Protein 4WHI (pdb70)

Solvent-accessible surface area: 6815 Å² total; per-residue (Å²): 171,144,104,146,53,193,144,77,42,104,142,53,54,117,38,143,93,52,106,40,6,55,19,86,0,59,23,162,143,98,22,70,0,38,1,46,115,102,125,47,60,3,72,0,17,12,35,146,194,103,72,68,22,86,6,86,64,57,51,17,55,20,5,10,5,77,21,32,128,160,35,102,120,69,46,40,97,5,71,0,52,8,62,63,81,47,0,44,0,89,106,40,18,100,117,167,78,0,62,0,68,110

Secondary structure (DSSP, 8-state):
-------S-SSPPPPPPGGGG-EEEB-TTT--EEEEEETTEEEEEETTTTEEEEEEEEETTEEEEE--TTSSSTT-EEEEEEETTEEEEGGG-TTS--EEE-

Radius of gyration: 13.76 Å; Cα contacts (8 Å, |Δi|>4): 190; chains: 1; bounding box: 36×26×30 Å

Sequence (102 aa):
SNAVGKQSPANPAPSRPLNDYVGVYANDYWGPATVTYHDGQLRLSLGPKNQTF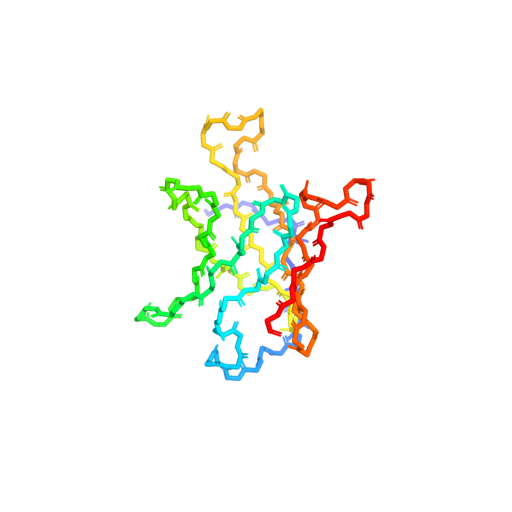DLTHWDGDTFTFTLSTENALPGSISKATFAGDTLNLEYYDADKLGTFTR

B-factor: mean 20.29, std 8.98, range [9.78, 65.29]

Structure (mmCIF, N/CA/C/O backbone):
data_4WHI
#
_entry.id   4WHI
#
_cell.length_a   35.305
_cell.length_b   49.839
_cell.length_c   59.345
_cell.angle_alpha   90.000
_cell.angle_beta   90.000
_cell.angle_gamma   90.000
#
_symmetry.space_group_name_H-M   'P 21 21 21'
#
loop_
_entity.id
_entity.type
_entity.pdbx_description
1 polymer Beta-lactamase
2 non-polymer 'BROMIDE ION'
3 non-polymer 'NICKEL (II) ION'
4 water water
#
loop_
_atom_site.group_PDB
_atom_site.id
_atom_site.type_symbol
_atom_site.label_atom_id
_atom_site.label_alt_id
_atom_site.label_comp_id
_atom_site.label_asym_id
_atom_site.label_entity_id
_atom_site.label_seq_id
_atom_site.pdbx_PDB_ins_code
_atom_site.Cartn_x
_atom_site.Cartn_y
_atom_site.Cartn_z
_atom_site.occupancy
_atom_site.B_iso_or_equiv
_atom_site.auth_seq_id
_atom_site.auth_comp_id
_atom_site.auth_asym_id
_atom_site.auth_atom_id
_atom_site.pdbx_PDB_model_num
ATOM 1 N N . SER A 1 1 ? -22.013 41.535 15.708 1.00 25.32 431 SER A N 1
ATOM 2 C CA . SER A 1 1 ? -20.886 40.602 15.375 1.00 19.97 431 SER A CA 1
ATOM 3 C C . SER A 1 1 ? -21.171 39.766 14.125 1.00 23.36 431 SER A C 1
ATOM 4 O O . SER A 1 1 ? -22.329 39.542 13.767 1.00 29.65 431 SER A O 1
ATOM 7 N N . ASN A 1 2 ? -20.114 39.293 13.470 1.00 25.46 432 ASN A N 1
ATOM 8 C CA . ASN A 1 2 ? -20.276 38.413 12.308 1.00 23.79 432 ASN A CA 1
ATOM 9 C C . ASN A 1 2 ? -21.127 37.189 12.627 1.00 21.78 432 ASN A C 1
ATOM 10 O O . ASN A 1 2 ? -21.055 36.636 13.724 1.00 24.77 432 ASN A O 1
ATOM 15 N N . ALA A 1 3 ? -21.928 36.768 11.656 1.00 18.30 433 ALA A N 1
ATOM 16 C CA . ALA A 1 3 ? -22.630 35.493 11.735 1.00 16.58 433 ALA A CA 1
ATOM 17 C C . ALA A 1 3 ? -21.613 34.348 11.744 1.00 17.41 433 ALA A C 1
ATOM 18 O O . ALA A 1 3 ? -20.476 34.512 11.278 1.00 20.30 433 ALA A O 1
ATOM 20 N N . VAL A 1 4 ? -22.012 33.196 12.280 1.00 15.26 434 VAL A N 1
ATOM 21 C CA . VAL A 1 4 ? -21.115 32.037 12.351 1.00 16.82 434 VAL A CA 1
ATOM 22 C C . VAL A 1 4 ? -21.522 30.944 11.358 1.00 17.03 434 VAL A C 1
ATOM 23 O O . VAL A 1 4 ? -22.706 30.737 11.089 1.00 16.66 434 VAL A O 1
ATOM 27 N N . GLY A 1 5 ? -20.522 30.259 10.810 1.00 20.58 435 GLY A N 1
ATOM 28 C CA . GLY A 1 5 ? -20.725 29.287 9.731 1.00 21.09 435 GLY A CA 1
ATOM 29 C C . GLY A 1 5 ? -19.990 27.956 9.859 1.00 22.94 435 GLY A C 1
ATOM 30 O O . GLY A 1 5 ? -20.101 27.100 8.973 1.00 22.15 435 GLY A O 1
ATOM 31 N N . LYS A 1 6 ? -19.249 27.767 10.953 1.00 23.17 436 LYS A N 1
ATOM 32 C CA . LYS A 1 6 ? -18.490 26.532 11.190 1.00 23.40 436 LYS A CA 1
ATOM 33 C C . LYS A 1 6 ? -17.510 26.177 10.063 1.00 24.02 436 LYS A C 1
ATOM 34 O O . LYS A 1 6 ? -17.370 25.007 9.701 1.00 26.41 436 LYS A O 1
ATOM 40 N N . GLN A 1 7 ? -16.815 27.170 9.518 1.00 24.87 437 GLN A N 1
ATOM 41 C CA . GLN A 1 7 ? -15.876 26.896 8.424 1.00 27.43 437 GLN A CA 1
ATOM 42 C C . GLN A 1 7 ? -14.428 26.617 8.882 1.00 27.06 437 GLN A C 1
ATOM 43 O O . GLN A 1 7 ? -13.536 26.476 8.045 1.00 32.81 437 GLN A O 1
ATOM 49 N N . SER A 1 8 ? -14.214 26.529 10.196 1.00 25.03 438 SER A N 1
ATOM 50 C CA . SER A 1 8 ? -12.942 26.100 10.791 1.00 24.88 438 SER A CA 1
ATOM 51 C C . SER A 1 8 ? -13.229 24.920 11.715 1.00 25.90 438 SER A C 1
ATOM 52 O O . SER A 1 8 ? -14.336 24.822 12.241 1.00 29.86 438 SER A O 1
ATOM 55 N N . PRO A 1 9 ? -12.251 24.017 11.922 1.00 24.06 439 PRO A N 1
ATOM 56 C CA . PRO A 1 9 ? -12.514 22.926 12.867 1.00 26.37 439 PRO A CA 1
ATOM 57 C C . PRO A 1 9 ? -12.683 23.440 14.301 1.00 32.69 439 PRO A C 1
ATOM 58 O O . PRO A 1 9 ? -11.863 24.225 14.775 1.00 37.61 439 PRO A O 1
ATOM 62 N N . ALA A 1 10 ? -13.747 23.003 14.969 1.00 35.46 440 ALA A N 1
ATOM 63 C CA . ALA A 1 10 ? -14.093 23.485 16.316 1.00 40.29 440 ALA A CA 1
ATOM 64 C C . ALA A 1 10 ? -13.221 22.885 17.414 1.00 39.90 440 ALA A C 1
ATOM 65 O O . ALA A 1 10 ? -12.816 23.573 18.357 1.00 47.04 440 ALA A O 1
ATOM 67 N N . ASN A 1 11 ? -12.956 21.594 17.272 1.00 36.40 441 ASN A N 1
ATOM 68 C CA . ASN A 1 11 ? -12.259 20.788 18.257 1.00 29.99 441 ASN A CA 1
ATOM 69 C C . ASN A 1 11 ? -10.946 20.290 17.655 1.00 26.68 441 ASN A C 1
ATOM 70 O O . ASN A 1 11 ? -10.726 19.085 17.594 1.00 23.57 441 ASN A O 1
ATOM 75 N N . PRO A 1 12 ? -10.064 21.205 17.198 1.00 26.82 442 PRO A N 1
ATOM 76 C CA . PRO A 1 12 ? -8.908 20.647 16.510 1.00 25.69 442 PRO A CA 1
ATOM 77 C C . PRO A 1 12 ? -7.875 20.061 17.463 1.00 25.33 442 PRO A C 1
ATOM 78 O O . PRO A 1 12 ? -7.775 20.487 18.616 1.00 30.61 442 PRO A O 1
ATOM 82 N N . ALA A 1 13 ? -7.126 19.081 16.974 1.00 23.69 443 ALA A N 1
ATOM 83 C CA . ALA A 1 13 ? -5.938 18.604 17.661 1.00 22.93 443 ALA A CA 1
ATOM 84 C C . ALA A 1 13 ? -4.891 19.722 17.631 1.00 20.95 443 ALA A C 1
ATOM 85 O O . ALA A 1 13 ? -4.789 20.434 16.640 1.00 20.97 443 ALA A O 1
ATOM 87 N N . PRO A 1 14 ? -4.124 19.893 18.721 1.00 20.03 444 PRO A N 1
ATOM 88 C CA . PRO A 1 14 ? -3.105 20.945 18.753 1.00 19.78 444 PRO A CA 1
ATOM 89 C C . PRO A 1 14 ? -1.960 20.677 17.785 1.00 18.48 444 PRO A C 1
ATOM 90 O O . PRO A 1 14 ? -1.722 19.532 17.400 1.00 17.62 444 PRO A O 1
ATOM 94 N N . SER A 1 15 ? -1.264 21.736 17.400 1.00 17.18 445 SER A N 1
ATOM 95 C CA . SER A 1 15 ? -0.038 21.601 16.633 1.00 16.90 445 SER A CA 1
ATOM 96 C C . SER A 1 15 ? 1.096 21.106 17.531 1.00 15.48 445 SER A C 1
ATOM 97 O O . SER A 1 15 ? 1.017 21.180 18.764 1.00 17.51 445 SER A O 1
ATOM 100 N N . ARG A 1 16 ? 2.144 20.596 16.896 1.00 15.22 446 ARG A N 1
ATOM 101 C CA . ARG A 1 16 ? 3.445 20.398 17.545 1.00 15.41 446 ARG A CA 1
ATOM 102 C C . ARG A 1 16 ? 4.030 21.762 17.924 1.00 14.44 446 ARG A C 1
ATOM 103 O O . ARG A 1 16 ? 3.566 22.787 17.422 1.00 14.05 446 ARG A O 1
ATOM 111 N N . PRO A 1 17 ? 5.054 21.787 18.802 1.00 14.46 447 PRO A N 1
ATOM 112 C CA . PRO A 1 17 ? 5.818 23.027 18.996 1.00 13.89 447 PRO A CA 1
ATOM 113 C C . PRO A 1 17 ? 6.197 23.597 17.627 1.00 13.05 447 PRO A C 1
ATOM 114 O O . PRO A 1 17 ? 6.595 22.837 16.745 1.00 13.72 447 PRO A O 1
ATOM 118 N N . LEU A 1 18 ? 6.050 24.904 17.438 1.00 13.07 448 LEU A N 1
ATOM 119 C CA . LEU A 1 18 ? 6.133 25.471 16.089 1.00 12.26 448 LEU A CA 1
ATOM 120 C C . LEU A 1 18 ? 7.511 25.310 15.437 1.00 12.03 448 LEU A C 1
ATOM 121 O O . LEU A 1 18 ? 7.604 25.224 14.218 1.00 12.76 448 LEU A O 1
ATOM 126 N N . ASN A 1 19 ? 8.569 25.228 16.235 1.00 12.19 449 ASN A N 1
ATOM 127 C CA . ASN A 1 19 ? 9.904 24.984 15.682 1.00 13.84 449 ASN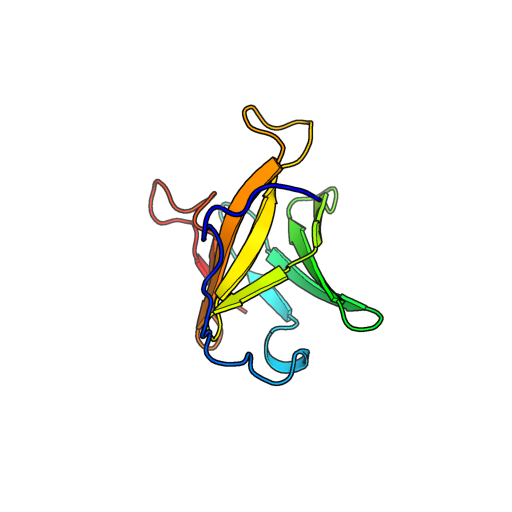 A CA 1
ATOM 128 C C . ASN A 1 19 ? 9.952 23.732 14.807 1.00 13.97 449 ASN A C 1
ATOM 129 O O . ASN A 1 19 ? 10.743 23.662 13.873 1.00 14.72 449 ASN A O 1
ATOM 134 N N . ASP A 1 20 ? 9.119 22.740 15.124 1.00 13.93 450 ASP A N 1
ATOM 135 C CA . ASP A 1 20 ? 9.136 21.468 14.390 1.00 16.16 450 ASP A CA 1
ATOM 136 C C . ASP A 1 20 ? 8.835 21.618 12.905 1.00 15.40 450 ASP A C 1
ATOM 137 O O . ASP A 1 20 ? 9.300 20.813 12.102 1.00 18.17 450 ASP A O 1
ATOM 142 N N . TYR A 1 21 ? 8.066 22.645 12.549 1.00 13.67 451 TYR A N 1
ATOM 143 C CA . TYR A 1 21 ? 7.650 22.856 11.157 1.00 13.25 451 TYR A CA 1
ATOM 144 C C . TYR A 1 21 ? 8.631 23.683 10.329 1.00 11.89 451 TYR A C 1
ATOM 145 O O . TYR A 1 21 ? 8.572 23.681 9.089 1.00 12.27 451 TYR A O 1
ATOM 154 N N . VAL A 1 22 ? 9.524 24.394 11.003 1.00 12.54 452 VAL A N 1
ATOM 155 C CA . VAL A 1 22 ? 10.434 25.332 10.344 1.00 12.98 452 VAL A CA 1
ATOM 156 C C . VAL A 1 22 ? 11.452 24.589 9.465 1.00 12.28 452 VAL A C 1
ATOM 157 O O . VAL A 1 22 ? 11.950 23.523 9.830 1.00 13.80 452 VAL A O 1
ATOM 161 N N . GLY A 1 23 ? 11.723 25.143 8.290 1.00 11.33 453 GLY A N 1
ATOM 162 C CA . GLY A 1 23 ? 12.7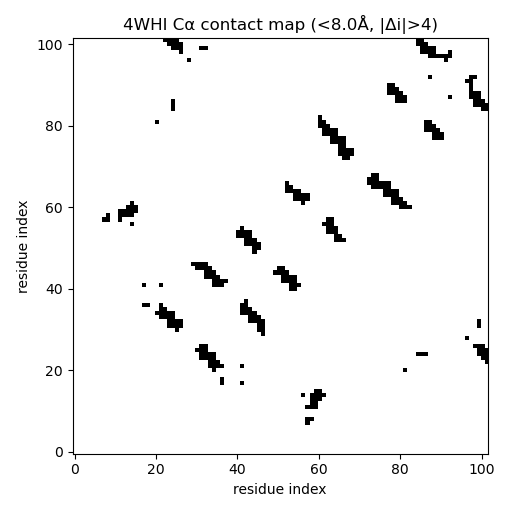15 24.585 7.382 1.00 12.87 453 GLY A CA 1
ATOM 163 C C . GLY A 1 23 ? 12.476 24.927 5.930 1.00 13.31 453 GLY A C 1
ATOM 164 O O . GLY A 1 23 ? 11.506 25.610 5.581 1.00 12.56 453 GLY A O 1
ATOM 165 N N . VAL A 1 24 ? 13.378 24.439 5.085 1.00 14.28 454 VAL A N 1
ATOM 166 C CA . VAL A 1 24 ? 13.308 24.644 3.650 1.00 13.13 454 VAL A CA 1
ATOM 167 C C . VAL A 1 24 ? 12.950 23.307 3.026 1.00 13.72 454 VAL A C 1
ATOM 168 O O . VAL A 1 24 ? 13.728 22.351 3.082 1.00 16.12 454 VAL A O 1
ATOM 172 N N . TYR A 1 25 ? 11.761 23.255 2.438 1.00 13.17 455 TYR A N 1
ATOM 173 C CA . TYR A 1 25 ? 11.227 22.037 1.860 1.00 13.26 455 TYR A CA 1
ATOM 174 C C . TYR A 1 25 ? 11.411 22.088 0.343 1.00 14.11 455 TYR A C 1
ATOM 175 O O . TYR A 1 25 ? 10.791 22.911 -0.349 1.00 13.78 455 TYR A O 1
ATOM 184 N N . ALA A 1 26 ? 12.282 21.220 -0.165 1.00 14.19 456 ALA A N 1
ATOM 185 C CA . ALA A 1 26 ? 12.687 21.250 -1.567 1.00 14.73 456 ALA A CA 1
ATOM 186 C C . ALA A 1 26 ? 11.626 20.702 -2.514 1.00 14.73 456 ALA A C 1
ATOM 187 O O . ALA A 1 26 ? 10.828 19.836 -2.148 1.00 13.31 456 ALA A O 1
ATOM 189 N N . ASN A 1 27 ? 11.651 21.225 -3.737 1.00 14.72 457 ASN A N 1
ATOM 190 C CA . ASN A 1 27 ? 10.829 20.748 -4.841 1.00 14.16 457 ASN A CA 1
ATOM 191 C C . ASN A 1 27 ? 11.429 21.281 -6.150 1.00 15.25 457 ASN A C 1
ATOM 192 O O . ASN A 1 27 ? 11.553 22.494 -6.323 1.00 14.67 457 ASN A O 1
ATOM 197 N N . ASP A 1 28 ? 11.799 20.375 -7.058 1.00 17.08 458 ASP A N 1
ATOM 198 C CA . ASP A 1 28 ? 12.445 20.732 -8.329 1.00 20.36 458 ASP A CA 1
ATOM 199 C C . ASP A 1 28 ? 11.543 21.559 -9.249 1.00 19.38 458 ASP A C 1
ATOM 200 O O . ASP A 1 28 ? 12.015 22.413 -10.016 1.00 23.13 458 ASP A O 1
ATOM 205 N N . TYR A 1 29 ? 10.245 21.295 -9.177 1.00 15.32 459 TYR A N 1
ATOM 206 C CA . TYR A 1 29 ? 9.282 21.883 -10.102 1.00 14.17 459 TYR A CA 1
ATOM 207 C C . TYR A 1 29 ? 8.845 23.289 -9.677 1.00 14.13 459 TYR A C 1
ATOM 208 O O . TYR A 1 29 ? 8.889 24.227 -10.482 1.00 13.38 459 TYR A O 1
ATOM 217 N N . TRP A 1 30 ? 8.430 23.424 -8.417 1.00 13.96 460 TRP A N 1
ATOM 218 C CA . TRP A 1 30 ? 7.938 24.693 -7.879 1.00 14.44 460 TRP A CA 1
ATOM 219 C C . TRP A 1 30 ? 9.021 25.506 -7.163 1.00 14.43 460 TRP A C 1
ATOM 220 O O . TRP A 1 30 ? 8.798 26.659 -6.803 1.00 15.33 460 TRP A O 1
ATOM 231 N N . GLY A 1 31 ? 10.192 24.913 -6.960 1.00 14.03 461 GLY A N 1
ATOM 232 C CA . GLY A 1 31 ? 11.213 25.526 -6.121 1.00 14.30 461 GLY A CA 1
ATOM 233 C C . GLY A 1 31 ? 10.881 25.287 -4.660 1.00 14.61 461 GLY A C 1
ATOM 234 O O . GLY A 1 31 ? 9.834 24.721 -4.338 1.00 14.12 461 GLY A O 1
ATOM 235 N N . PRO A 1 32 ? 11.766 25.717 -3.756 1.00 14.31 462 PRO A N 1
ATOM 236 C CA . PRO A 1 32 ? 11.558 25.385 -2.347 1.00 13.79 462 PRO A CA 1
ATOM 237 C C . PRO A 1 32 ? 10.414 26.142 -1.692 1.00 13.03 462 PRO A C 1
ATOM 238 O O . PRO A 1 32 ? 10.120 27.270 -2.076 1.00 13.60 462 PRO A O 1
ATOM 242 N N . ALA A 1 33 ? 9.783 25.508 -0.707 1.00 12.87 463 ALA A N 1
ATOM 243 C CA . ALA A 1 33 ? 8.837 26.179 0.169 1.00 11.80 463 ALA A CA 1
ATOM 244 C C . ALA A 1 33 ? 9.580 26.421 1.468 1.00 11.81 463 ALA A C 1
ATOM 245 O O . ALA A 1 33 ? 10.034 25.478 2.109 1.00 12.17 463 ALA A O 1
ATOM 247 N N . THR A 1 34 ? 9.728 27.685 1.843 1.00 11.70 464 THR A N 1
ATOM 248 C CA . THR A 1 34 ? 10.509 28.051 3.014 1.00 12.33 464 THR A CA 1
ATOM 249 C C . THR A 1 34 ? 9.574 28.425 4.149 1.00 11.47 464 THR A C 1
ATOM 250 O O . THR A 1 34 ? 8.770 29.341 4.018 1.00 10.99 464 THR A O 1
ATOM 254 N N . VAL A 1 35 ? 9.684 27.697 5.259 1.00 11.18 465 VAL A N 1
ATOM 255 C CA . VAL A 1 35 ? 8.840 27.914 6.426 1.00 11.25 465 VAL A CA 1
ATOM 256 C C . VAL A 1 35 ? 9.708 28.519 7.529 1.00 10.47 465 VAL A C 1
ATOM 257 O O . VAL A 1 35 ? 10.738 27.952 7.909 1.00 10.44 465 VAL A O 1
ATOM 261 N N . THR A 1 36 ? 9.300 29.692 8.003 1.00 10.29 466 THR A N 1
ATOM 262 C CA . THR A 1 36 ? 10.041 30.430 9.014 1.00 10.33 466 THR A CA 1
ATOM 263 C C . THR A 1 36 ? 9.103 30.828 10.148 1.00 10.02 466 THR A C 1
ATOM 264 O O . THR A 1 36 ? 7.878 30.810 10.002 1.00 10.14 466 THR A O 1
ATOM 268 N N . TYR A 1 37 ? 9.693 31.203 11.275 1.00 9.89 467 TYR A N 1
ATOM 269 C CA . TYR A 1 37 ? 8.941 31.562 12.466 1.00 9.92 467 TYR A CA 1
ATOM 270 C C . TYR A 1 37 ? 9.315 32.972 12.884 1.00 10.31 467 TYR A C 1
ATOM 271 O O . TYR A 1 37 ? 10.502 33.326 12.913 1.00 11.41 467 TYR A O 1
ATOM 280 N N . HIS A 1 38 ? 8.311 33.780 13.199 1.00 10.43 468 HIS A N 1
ATOM 281 C CA . HIS A 1 38 ? 8.561 35.116 13.720 1.00 12.43 468 HIS A CA 1
ATOM 282 C C . HIS A 1 38 ? 7.501 35.519 14.737 1.00 13.72 468 HIS A C 1
ATOM 283 O O . HIS A 1 38 ? 6.321 35.542 14.419 1.00 13.70 468 HIS A O 1
ATOM 290 N N . ASP A 1 39 ? 7.926 35.807 15.968 1.00 14.78 469 ASP A N 1
ATOM 291 C CA . ASP A 1 39 ? 7.031 36.336 16.996 1.00 16.05 469 ASP A CA 1
ATOM 292 C C . ASP A 1 39 ? 5.702 35.575 17.096 1.00 14.85 469 ASP A C 1
ATOM 293 O O . ASP A 1 39 ? 4.621 36.173 17.065 1.00 17.64 469 ASP A O 1
ATOM 298 N N . GLY A 1 40 ? 5.789 34.256 17.204 1.00 14.04 470 GLY A N 1
ATOM 299 C CA . GLY A 1 40 ? 4.616 33.407 17.359 1.00 15.04 470 GLY A CA 1
ATOM 300 C C . GLY A 1 40 ? 3.921 32.955 16.082 1.00 15.24 470 GLY A C 1
ATOM 301 O O . GLY A 1 40 ? 2.951 32.208 16.147 1.00 17.09 470 GLY A O 1
ATOM 302 N N . GLN A 1 41 ? 4.418 33.393 14.928 1.00 14.42 471 GLN A N 1
ATOM 303 C CA . GLN A 1 41 ? 3.754 33.180 13.644 1.00 13.94 471 GLN A CA 1
ATOM 304 C C . GLN A 1 41 ? 4.619 32.310 12.741 1.00 13.04 471 GLN A C 1
ATOM 305 O O . GLN A 1 41 ? 5.792 32.617 12.545 1.00 12.84 471 GLN A O 1
ATOM 311 N N . LEU A 1 42 ? 4.045 31.235 12.202 1.00 11.77 472 LEU A N 1
ATOM 312 C CA . LEU A 1 42 ? 4.664 30.515 11.095 1.00 12.14 472 LEU A CA 1
ATOM 313 C C . LEU A 1 42 ? 4.303 31.227 9.790 1.00 11.05 472 LEU A C 1
ATOM 314 O O . LEU A 1 42 ? 3.164 31.677 9.606 1.00 10.90 472 LEU A O 1
ATOM 319 N N . ARG A 1 43 ? 5.283 31.334 8.905 1.00 10.53 473 ARG A N 1
ATOM 320 C CA . ARG A 1 43 ? 5.091 31.907 7.574 1.00 11.23 473 ARG A CA 1
ATOM 321 C C . ARG A 1 43 ? 5.596 30.938 6.513 1.00 11.63 473 ARG A C 1
ATOM 322 O O . ARG A 1 43 ? 6.549 30.195 6.746 1.00 10.57 473 ARG A O 1
ATOM 330 N N . LEU A 1 44 ? 4.940 30.968 5.355 1.00 10.95 474 LEU A N 1
ATOM 331 C CA . LEU A 1 44 ? 5.300 30.174 4.191 1.00 10.43 474 LEU A CA 1
ATOM 332 C C . LEU A 1 44 ? 5.733 31.119 3.068 1.00 10.95 474 LEU A C 1
ATOM 333 O O . LEU A 1 44 ? 4.956 31.992 2.667 1.00 12.51 474 LEU A O 1
ATOM 338 N N . SER A 1 45 ? 6.963 30.959 2.583 1.00 9.78 475 SER A N 1
ATOM 339 C CA . SER A 1 45 ? 7.477 31.749 1.455 1.00 11.10 475 SER A CA 1
ATOM 340 C C . SER A 1 45 ? 7.685 30.867 0.224 1.00 12.33 475 SER A C 1
ATOM 341 O O . SER A 1 45 ? 8.293 29.800 0.313 1.00 11.65 475 SER A O 1
ATOM 344 N N . LEU A 1 46 ? 7.185 31.329 -0.921 1.00 13.55 476 LEU A N 1
ATOM 345 C CA . LEU A 1 46 ? 7.261 30.586 -2.176 1.00 15.50 476 LEU A CA 1
ATOM 346 C C . LEU A 1 46 ? 7.770 31.473 -3.309 1.00 15.76 476 LEU A C 1
ATOM 347 O O . LEU A 1 46 ? 7.439 32.647 -3.380 1.00 16.28 476 LEU A O 1
ATOM 352 N N . GLY A 1 47 ? 8.564 30.890 -4.199 1.00 15.86 477 GLY A N 1
ATOM 353 C CA . GLY A 1 47 ? 8.991 31.563 -5.415 1.00 18.20 477 GLY A CA 1
ATOM 354 C C . GLY A 1 47 ? 10.242 32.402 -5.241 1.00 19.64 477 GLY A C 1
ATOM 355 O O . GLY A 1 47 ? 10.637 32.707 -4.116 1.00 19.97 477 GLY A O 1
ATOM 356 N N . PRO A 1 48 ? 10.871 32.797 -6.360 1.00 23.48 478 PRO A N 1
ATOM 357 C CA . PRO A 1 48 ? 12.092 33.617 -6.316 1.00 23.79 478 PRO A CA 1
ATOM 358 C C . PRO A 1 48 ? 11.908 34.990 -5.643 1.00 20.93 478 PRO A C 1
ATOM 359 O O . PRO A 1 48 ? 12.872 35.546 -5.112 1.00 25.34 478 PRO A O 1
ATOM 363 N N . LYS A 1 49 ? 10.686 35.517 -5.658 1.00 20.38 479 LYS A N 1
ATOM 364 C CA . LYS A 1 49 ? 10.381 36.818 -5.055 1.00 20.18 479 LYS A CA 1
ATOM 365 C C . LYS A 1 49 ? 9.868 36.711 -3.602 1.00 17.87 479 LYS A C 1
ATOM 366 O O . LYS A 1 49 ? 9.412 37.705 -3.023 1.00 14.88 479 LYS A O 1
ATOM 372 N N . ASN A 1 50 ? 9.946 35.517 -3.013 1.00 16.63 480 ASN A N 1
ATOM 373 C CA . ASN A 1 50 ? 9.554 35.310 -1.615 1.00 14.06 480 ASN A CA 1
ATOM 374 C C . ASN A 1 50 ? 8.141 35.775 -1.325 1.00 12.88 480 ASN A C 1
ATOM 375 O O . ASN A 1 50 ? 7.905 36.454 -0.340 1.00 12.65 480 ASN A O 1
ATOM 380 N N . GLN A 1 51 ? 7.200 35.410 -2.183 1.00 14.19 481 GLN A N 1
ATOM 381 C CA . GLN A 1 51 ? 5.800 35.656 -1.879 1.00 14.58 481 GLN A CA 1
ATOM 382 C C . GLN A 1 51 ? 5.479 34.908 -0.590 1.00 13.96 481 GLN A C 1
ATOM 383 O O . GLN A 1 51 ? 5.676 33.692 -0.517 1.00 14.37 481 GLN A O 1
ATOM 389 N N . THR A 1 52 ? 4.994 35.630 0.416 1.00 13.02 482 THR A N 1
ATOM 390 C CA . THR A 1 52 ? 4.892 35.077 1.770 1.00 12.97 482 THR A CA 1
ATOM 391 C C . THR A 1 52 ? 3.491 35.138 2.360 1.00 14.23 482 THR A C 1
ATOM 392 O O . THR A 1 52 ? 2.7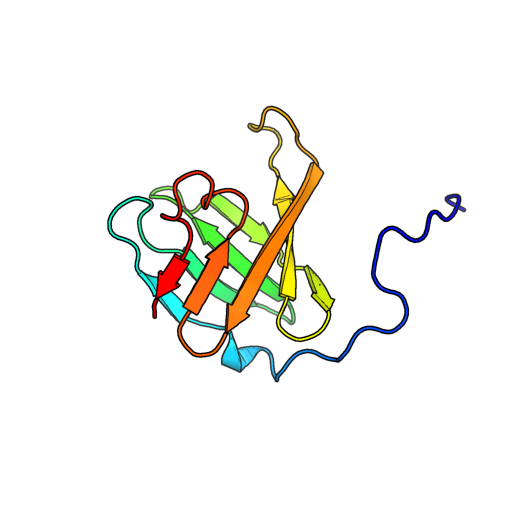78 36.133 2.211 1.00 15.80 482 THR A O 1
ATOM 396 N N . PHE A 1 53 ? 3.122 34.047 3.038 1.00 13.16 483 PHE A N 1
ATOM 397 C CA . PHE A 1 53 ? 1.797 33.874 3.600 1.00 13.17 483 PHE A CA 1
ATOM 398 C C . PHE A 1 53 ? 1.897 33.499 5.071 1.00 13.26 483 PHE A C 1
ATOM 399 O O . PHE A 1 53 ? 2.712 32.653 5.442 1.00 14.14 483 PHE A O 1
ATOM 407 N N . ASP A 1 54 ? 1.071 34.113 5.907 1.00 14.00 484 ASP A N 1
ATOM 408 C CA . ASP A 1 54 ? 0.913 33.655 7.287 1.00 13.03 484 ASP A CA 1
ATOM 409 C C . ASP A 1 54 ? 0.223 32.302 7.276 1.00 13.21 484 ASP A C 1
ATOM 410 O O . ASP A 1 54 ? -0.772 32.124 6.579 1.00 13.76 484 ASP A O 1
ATOM 415 N N . LEU A 1 55 ? 0.744 31.361 8.058 1.00 12.22 485 LEU A N 1
ATOM 416 C CA . LEU A 1 55 ? 0.100 30.062 8.238 1.00 11.29 485 LEU A CA 1
ATOM 417 C C . LEU A 1 55 ? -0.739 30.104 9.496 1.00 11.55 485 LEU A C 1
ATOM 418 O O . LEU A 1 55 ? -0.238 30.403 10.572 1.00 13.19 485 LEU A O 1
ATOM 423 N N . THR A 1 56 ? -2.025 29.813 9.351 1.00 11.77 486 THR A N 1
ATOM 424 C CA . THR A 1 56 ? -2.934 29.772 10.482 1.00 12.23 486 THR A CA 1
ATOM 425 C C . THR A 1 56 ? -3.237 28.313 10.790 1.00 12.45 486 THR A C 1
ATOM 426 O O . THR A 1 56 ? -3.550 27.543 9.898 1.00 12.47 486 THR A O 1
ATOM 430 N N . HIS A 1 57 ? -3.137 27.929 12.055 1.00 13.46 487 HIS A N 1
ATOM 431 C CA . HIS A 1 57 ? -3.427 26.559 12.431 1.00 13.21 487 HIS A CA 1
ATOM 432 C C . HIS A 1 57 ? -4.856 26.153 12.065 1.00 14.00 487 HIS A C 1
ATOM 433 O O . HIS A 1 57 ? -5.796 26.922 12.258 1.00 16.74 487 HIS A O 1
ATOM 440 N N . TRP A 1 58 ? -4.991 24.945 11.519 1.00 14.60 488 TRP A N 1
ATOM 441 C CA . TRP A 1 58 ? -6.276 24.370 11.133 1.00 15.08 488 TRP A CA 1
ATOM 442 C C . TRP A 1 58 ? -6.629 23.194 12.055 1.00 14.42 488 TRP A C 1
ATOM 443 O O . TRP A 1 58 ? -7.600 23.260 12.804 1.00 16.46 488 TRP A O 1
ATOM 454 N N . ASP A 1 59 ? -5.835 22.130 12.010 1.00 14.39 489 ASP A N 1
ATOM 455 C CA . ASP A 1 59 ? -6.099 20.932 12.816 1.00 14.80 489 ASP A CA 1
ATOM 456 C C . ASP A 1 59 ? -4.860 20.054 12.769 1.00 14.64 489 ASP A C 1
ATOM 457 O O . ASP A 1 59 ? -4.380 19.721 11.685 1.00 14.70 489 ASP A O 1
ATOM 462 N N . GLY A 1 60 ? -4.337 19.688 13.936 1.00 15.68 490 GLY A N 1
ATOM 463 C CA . GLY A 1 60 ? -3.202 18.783 14.011 1.00 15.94 490 GLY A CA 1
ATOM 464 C C . GLY A 1 60 ? -1.994 19.424 13.363 1.00 15.12 490 GLY A C 1
ATOM 465 O O . GLY A 1 60 ? -1.600 20.515 13.748 1.00 15.17 490 GLY A O 1
ATOM 466 N N . ASP A 1 61 ? -1.429 18.756 12.364 1.00 14.68 491 ASP A N 1
ATOM 467 C CA . ASP A 1 61 ? -0.264 19.274 11.643 1.00 14.79 491 ASP A CA 1
ATOM 468 C C . ASP A 1 61 ? -0.654 19.995 10.345 1.00 13.52 491 ASP A C 1
ATOM 469 O O . ASP A 1 61 ? 0.193 20.235 9.487 1.00 12.92 491 ASP A O 1
ATOM 474 N N . THR A 1 62 ? -1.932 20.334 10.210 1.00 12.90 492 THR A N 1
ATOM 475 C CA . THR A 1 62 ? -2.422 21.055 9.047 1.00 12.59 492 THR A CA 1
ATOM 476 C C . THR A 1 62 ? -2.660 22.520 9.404 1.00 11.66 492 THR A C 1
ATOM 477 O O . THR A 1 62 ? -3.244 22.831 10.436 1.00 11.41 492 THR A O 1
ATOM 481 N N . PHE A 1 63 ? -2.162 23.399 8.537 1.00 11.80 493 PHE A N 1
ATOM 482 C CA . PHE A 1 63 ? -2.341 24.834 8.619 1.00 10.36 493 PHE A CA 1
ATOM 483 C C . PHE A 1 63 ? -3.018 25.301 7.334 1.00 10.90 493 PHE A C 1
ATOM 484 O O . PHE A 1 63 ? -3.152 24.538 6.367 1.00 11.80 493 PHE A O 1
ATOM 492 N N . THR A 1 64 ? -3.456 26.552 7.318 1.00 11.72 494 THR A N 1
ATOM 493 C CA . THR A 1 64 ? -3.967 27.146 6.093 1.00 12.99 494 THR A CA 1
ATOM 494 C C . THR A 1 64 ? -3.328 28.496 5.836 1.00 12.99 494 THR A C 1
ATOM 495 O O . THR A 1 64 ? -2.788 29.142 6.746 1.00 11.48 494 THR A O 1
ATOM 499 N N . PHE A 1 65 ? -3.391 28.913 4.579 1.00 13.63 495 PHE A N 1
ATOM 500 C CA . PHE A 1 65 ? -3.073 30.277 4.216 1.00 13.59 495 PHE A CA 1
ATOM 501 C C . PHE A 1 65 ? -4.154 30.814 3.280 1.00 13.72 495 PHE A C 1
ATOM 502 O O . PHE A 1 65 ? -4.955 30.049 2.720 1.00 13.57 495 PHE A O 1
ATOM 510 N N . THR A 1 66 ? -4.198 32.133 3.147 1.00 14.22 496 THR A N 1
ATOM 511 C CA . THR A 1 66 ? -5.192 32.786 2.296 1.00 14.08 496 THR A CA 1
ATOM 512 C C . THR A 1 66 ? -4.492 33.358 1.068 1.00 13.93 496 THR A C 1
ATOM 513 O O . THR A 1 66 ? -3.429 33.97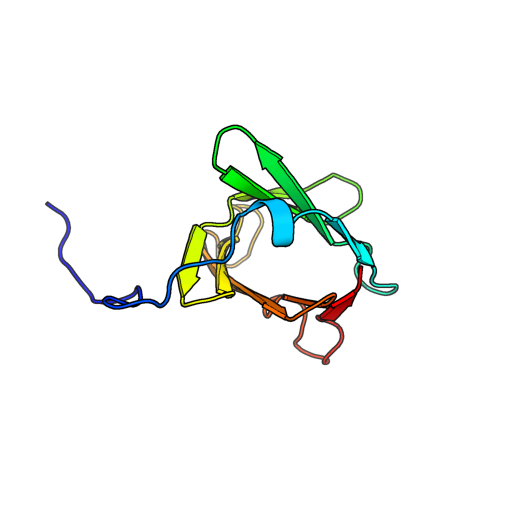1 1.177 1.00 13.87 496 THR A O 1
ATOM 517 N N . LEU A 1 67 ? -5.095 33.148 -0.099 1.00 13.13 497 LEU A N 1
ATOM 518 C CA . LEU A 1 67 ? -4.458 33.497 -1.357 1.00 12.71 497 LEU A CA 1
ATOM 519 C C . LEU A 1 67 ? -4.395 35.011 -1.544 1.00 12.72 497 LEU A C 1
ATOM 520 O O . LEU A 1 67 ? -5.210 35.750 -0.995 1.00 12.79 497 LEU A O 1
ATOM 525 N N . SER A 1 68 ? -3.398 35.451 -2.305 1.00 13.32 498 SER A N 1
ATOM 526 C CA . SER A 1 68 ? -3.096 36.866 -2.469 1.00 13.19 498 SER A CA 1
ATOM 527 C C . SER A 1 68 ? -4.058 37.544 -3.441 1.00 12.82 498 SER A C 1
ATOM 528 O O . SER A 1 68 ? -4.809 36.881 -4.164 1.00 12.61 498 SER A O 1
ATOM 531 N N . THR A 1 69 ? -3.995 38.872 -3.477 1.00 12.93 499 THR A N 1
ATOM 532 C CA . THR A 1 69 ? -4.835 39.668 -4.368 1.00 13.72 499 THR A CA 1
ATOM 533 C C . THR A 1 69 ? -4.479 39.489 -5.854 1.00 15.47 499 THR A C 1
ATOM 534 O O . THR A 1 69 ? -5.265 39.873 -6.726 1.00 17.42 499 THR A O 1
ATOM 538 N N . GLU A 1 70 ? -3.308 38.913 -6.136 1.00 15.53 500 GLU A N 1
ATOM 539 C CA . GLU A 1 70 ? -2.900 38.538 -7.502 1.00 17.49 500 GLU A CA 1
ATOM 540 C C . GLU A 1 70 ? -3.603 37.277 -8.006 1.00 16.13 500 GLU A C 1
ATOM 541 O O . GLU A 1 70 ? -3.597 36.997 -9.210 1.00 16.66 500 GLU A O 1
ATOM 547 N N . ASN A 1 71 ? -4.196 36.512 -7.091 1.00 15.46 501 ASN A N 1
ATOM 548 C CA . ASN A 1 71 ? -4.857 35.269 -7.444 1.00 15.01 501 ASN A CA 1
ATOM 549 C C . ASN A 1 71 ? -6.227 35.499 -8.062 1.00 16.25 501 ASN A C 1
ATOM 550 O O . ASN A 1 71 ? -6.867 36.524 -7.816 1.00 15.68 501 ASN A O 1
ATOM 555 N N . ALA A 1 72 ? -6.692 34.522 -8.836 1.00 16.58 502 ALA A N 1
ATOM 556 C CA . ALA A 1 72 ? -8.061 34.525 -9.335 1.00 17.61 502 ALA A CA 1
ATOM 557 C C . ALA A 1 72 ? -9.043 34.534 -8.169 1.00 15.60 502 ALA A C 1
ATOM 558 O O . ALA A 1 72 ? -10.119 35.106 -8.273 1.00 17.55 502 ALA A O 1
ATOM 560 N N . LEU A 1 73 ? -8.654 33.914 -7.054 1.00 15.17 503 LEU A N 1
ATOM 561 C CA . LEU A 1 73 ? -9.509 33.784 -5.881 1.00 15.96 503 LEU A CA 1
ATOM 562 C C . LEU A 1 73 ? -8.814 34.277 -4.605 1.00 15.61 503 LEU A C 1
ATOM 563 O O . LEU A 1 73 ? -8.491 33.477 -3.723 1.00 14.87 503 LEU A O 1
ATOM 568 N N . PRO A 1 74 ? -8.597 35.601 -4.490 1.00 13.99 504 PRO A N 1
ATOM 569 C CA . PRO A 1 74 ? -7.974 36.096 -3.273 1.00 13.49 504 PRO A CA 1
ATOM 570 C C . PRO A 1 74 ? -8.807 35.786 -2.036 1.00 12.77 504 PRO A C 1
ATOM 571 O O . PRO A 1 74 ? -10.037 35.788 -2.085 1.00 12.60 504 PRO A O 1
ATOM 575 N N . GLY A 1 75 ? -8.124 35.498 -0.940 1.00 12.91 505 GLY A N 1
ATOM 576 C CA . GLY A 1 75 ? -8.782 35.224 0.321 1.00 13.32 505 GLY A CA 1
ATOM 577 C C . GLY A 1 75 ? -9.325 33.821 0.459 1.00 14.24 505 GLY A C 1
ATOM 578 O O . GLY A 1 75 ? -9.809 33.461 1.525 1.00 16.12 505 GLY 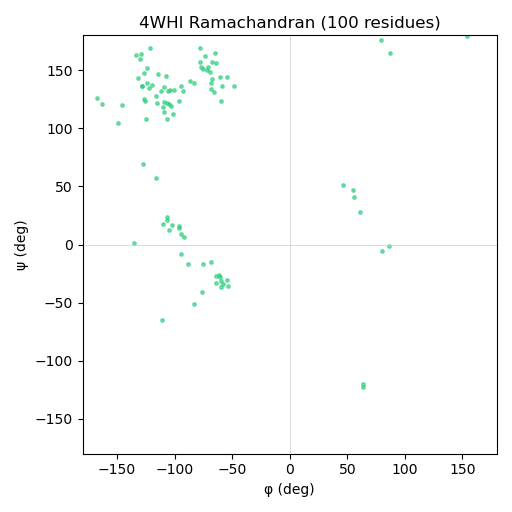A O 1
ATOM 579 N N . SER A 1 76 ? -9.265 33.018 -0.602 1.00 15.03 506 SER A N 1
ATOM 580 C CA . SER A 1 76 ? -9.646 31.620 -0.470 1.00 15.75 506 SER A CA 1
ATOM 581 C C . SER A 1 76 ? -8.603 30.896 0.389 1.00 15.58 506 SER A C 1
ATOM 582 O O . SER A 1 76 ? -7.420 31.255 0.403 1.00 15.60 506 SER A O 1
ATOM 585 N N . ILE A 1 77 ? -9.075 29.899 1.124 1.00 16.38 507 ILE A N 1
ATOM 586 C CA . ILE A 1 77 ? -8.279 29.184 2.112 1.00 16.75 507 ILE A CA 1
ATOM 587 C C . ILE A 1 77 ? -7.648 27.967 1.438 1.00 16.07 507 ILE A C 1
ATOM 588 O O . ILE A 1 77 ? -8.317 27.212 0.727 1.00 17.44 507 ILE A O 1
ATOM 593 N N . SER A 1 78 ? -6.349 27.792 1.655 1.00 15.02 508 SER A N 1
ATOM 594 C CA . SER A 1 78 ? -5.586 26.720 1.024 1.00 15.76 508 SER A CA 1
ATOM 595 C C . SER A 1 78 ? -4.819 25.958 2.103 1.00 14.74 508 SER A C 1
ATOM 596 O O . SER A 1 78 ? -4.256 26.572 3.005 1.00 13.33 508 SER A O 1
ATOM 599 N N . LYS A 1 79 ? -4.825 24.629 2.028 1.00 15.90 509 LYS A N 1
ATOM 600 C CA . LYS A 1 79 ? -4.192 23.794 3.061 1.00 16.18 509 LYS A CA 1
ATOM 601 C C . LYS A 1 79 ? -2.704 23.538 2.858 1.00 14.82 509 LYS A C 1
ATOM 602 O O . LYS A 1 79 ? -2.235 23.287 1.741 1.00 14.55 509 LYS A O 1
ATOM 608 N N . ALA A 1 80 ? -1.994 23.570 3.984 1.00 13.61 510 ALA A N 1
ATOM 609 C CA . ALA A 1 80 ? -0.586 23.218 4.081 1.00 12.76 510 ALA A CA 1
ATOM 610 C C . ALA A 1 80 ? -0.448 22.135 5.141 1.00 13.06 510 ALA A C 1
ATOM 611 O O . ALA A 1 80 ? -0.594 22.404 6.334 1.00 13.75 510 ALA A O 1
ATOM 613 N N . THR A 1 81 ? -0.172 20.908 4.708 1.00 13.91 511 THR A N 1
ATOM 614 C CA . THR A 1 81 ? -0.169 19.751 5.603 1.00 14.99 511 THR A CA 1
ATOM 615 C C . THR A 1 81 ? 1.254 19.261 5.805 1.00 14.26 511 THR A C 1
ATOM 616 O O . THR A 1 81 ? 1.927 18.871 4.851 1.00 15.49 511 THR A O 1
ATOM 620 N N . PHE A 1 82 ? 1.712 19.304 7.049 1.00 14.66 512 PHE A N 1
ATOM 621 C CA . PHE A 1 82 ? 3.045 18.831 7.387 1.00 14.90 512 PHE A CA 1
ATOM 622 C C . PHE A 1 82 ? 2.982 17.376 7.854 1.00 16.45 512 PHE A C 1
ATOM 623 O O . PHE A 1 82 ? 2.112 17.003 8.639 1.00 18.57 512 PHE A O 1
ATOM 631 N N . ALA A 1 83 ? 3.921 16.563 7.384 1.00 17.25 513 ALA A N 1
ATOM 632 C CA . ALA A 1 83 ? 4.055 15.187 7.854 1.00 19.47 513 ALA A CA 1
ATOM 633 C C . ALA A 1 83 ? 5.512 14.775 7.780 1.00 21.37 513 ALA A C 1
ATOM 634 O O . ALA A 1 83 ? 6.038 14.523 6.694 1.00 22.31 513 ALA A O 1
ATOM 636 N N . GLY A 1 84 ? 6.165 14.731 8.941 1.00 24.31 514 GLY A N 1
ATOM 637 C CA . GLY A 1 84 ? 7.582 14.417 9.025 1.00 25.01 514 GLY A CA 1
ATOM 638 C C . GLY A 1 84 ? 8.425 15.459 8.326 1.00 23.22 514 GLY A C 1
ATOM 639 O O . GLY A 1 84 ? 8.391 16.633 8.686 1.00 27.74 514 GLY A O 1
ATOM 640 N N . ASP A 1 85 ? 9.179 15.035 7.317 1.00 21.29 515 ASP A N 1
ATOM 641 C CA . ASP A 1 85 ? 9.996 15.962 6.547 1.00 22.06 515 ASP A CA 1
ATOM 642 C C . ASP A 1 85 ? 9.302 16.435 5.261 1.00 19.36 515 ASP A C 1
ATOM 643 O O . ASP A 1 85 ? 9.945 17.020 4.399 1.00 19.35 515 ASP A O 1
ATOM 648 N N . THR A 1 86 ? 7.993 16.211 5.149 1.00 16.49 516 THR A N 1
ATOM 649 C CA . THR A 1 86 ? 7.246 16.634 3.966 1.00 17.50 516 THR A CA 1
ATOM 650 C C . THR A 1 86 ? 6.221 17.710 4.300 1.00 16.82 516 THR A C 1
ATOM 651 O O . THR A 1 86 ? 5.640 17.738 5.400 1.00 16.70 516 THR A O 1
ATOM 655 N N . LEU A 1 87 ? 6.020 18.593 3.329 1.00 14.69 517 LEU A N 1
ATOM 656 C CA . LEU A 1 87 ? 4.965 19.581 3.353 1.00 13.94 517 LEU A CA 1
ATOM 657 C C . LEU A 1 87 ? 4.172 19.412 2.063 1.00 13.89 517 LEU A C 1
ATOM 658 O O . LEU A 1 87 ? 4.745 19.470 0.983 1.00 14.97 517 LEU A O 1
ATOM 663 N N . ASN A 1 88 ? 2.867 19.187 2.182 1.00 13.37 518 ASN A N 1
ATOM 664 C CA . ASN A 1 88 ? 1.992 19.098 1.023 1.00 14.71 518 ASN A CA 1
ATOM 665 C C . ASN A 1 88 ? 1.146 20.351 0.941 1.00 14.62 518 ASN A C 1
ATOM 666 O O . ASN A 1 88 ? 0.423 20.678 1.881 1.00 14.15 518 ASN A O 1
ATOM 671 N N . LEU A 1 89 ? 1.261 21.047 -0.182 1.00 15.17 519 LEU A N 1
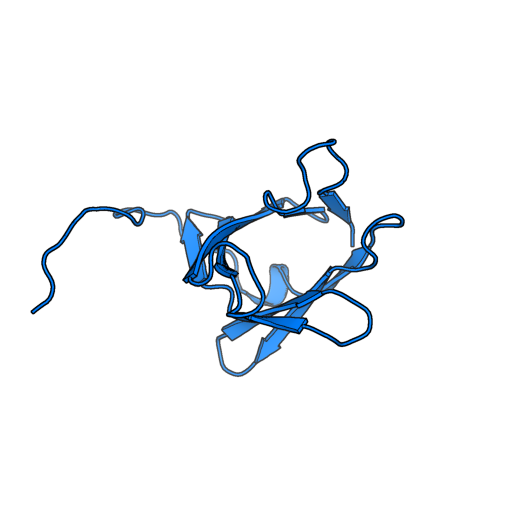ATOM 672 C CA . LEU A 1 89 ? 0.474 22.238 -0.462 1.00 15.32 519 LEU A CA 1
ATOM 673 C C . LEU A 1 89 ? -0.572 21.886 -1.506 1.00 17.29 519 LEU A C 1
ATOM 674 O O . LEU A 1 89 ? -0.247 21.675 -2.681 1.00 17.89 519 LEU A O 1
ATOM 679 N N . GLU A 1 90 ? -1.829 21.815 -1.083 1.00 18.68 520 GLU A N 1
ATOM 680 C CA . GLU A 1 90 ? -2.892 21.406 -1.997 1.00 20.68 520 GLU A CA 1
ATOM 681 C C . GLU A 1 90 ? -2.986 22.302 -3.237 1.00 20.53 520 GLU A C 1
ATOM 682 O O . GLU A 1 90 ? -3.279 21.812 -4.328 1.00 21.33 520 GLU A O 1
ATOM 688 N N . TYR A 1 91 ? -2.698 23.596 -3.079 1.00 18.19 521 TYR A N 1
ATOM 689 C CA . TYR A 1 91 ? -2.730 24.533 -4.205 1.00 18.00 521 TYR A CA 1
ATOM 690 C C . TYR A 1 91 ? -1.864 24.067 -5.377 1.00 19.79 521 TYR A C 1
ATOM 691 O O . TYR A 1 91 ? -2.218 24.286 -6.545 1.00 19.26 521 TYR A O 1
ATOM 700 N N . TYR A 1 92 ? -0.737 23.433 -5.055 1.00 18.79 522 TYR A N 1
ATOM 701 C CA . TYR A 1 92 ? 0.272 23.056 -6.043 1.00 18.89 522 TYR A CA 1
ATOM 702 C C . TYR A 1 92 ? 0.279 21.570 -6.378 1.00 19.45 522 TYR A C 1
ATOM 703 O O . TYR A 1 92 ? 1.214 21.091 -7.028 1.00 21.83 522 TYR A O 1
ATOM 712 N N . ASP A 1 93 ? -0.750 20.842 -5.959 1.00 19.98 523 ASP A N 1
ATOM 713 C CA . ASP A 1 93 ? -0.710 19.383 -6.019 1.00 22.99 523 ASP A CA 1
ATOM 714 C C . ASP A 1 93 ? -1.651 18.773 -7.063 1.00 24.13 523 ASP A C 1
ATOM 715 O O . ASP A 1 93 ? -1.922 17.571 -7.016 1.00 23.53 523 ASP A O 1
ATOM 720 N N . ALA A 1 94 ? -2.111 19.581 -8.018 1.00 23.27 524 ALA A N 1
ATOM 721 C CA . ALA A 1 94 ? -3.078 19.122 -9.022 1.00 26.20 524 ALA A CA 1
ATOM 722 C C . ALA A 1 94 ? -2.542 17.954 -9.864 1.00 24.96 524 ALA A C 1
ATOM 723 O O . ALA A 1 94 ? -3.295 17.040 -10.220 1.00 26.65 524 ALA A O 1
ATOM 725 N N . ASP A 1 95 ? -1.246 17.994 -10.170 1.00 26.48 525 ASP A N 1
ATOM 726 C CA . ASP A 1 95 ? -0.571 16.914 -10.894 1.00 29.41 525 ASP A CA 1
ATOM 727 C C . ASP A 1 95 ? 0.339 16.091 -9.968 1.00 30.64 525 ASP A C 1
ATOM 728 O O . ASP A 1 95 ? 1.283 15.440 -10.429 1.00 32.08 525 ASP A O 1
ATOM 733 N N . LYS A 1 96 ? 0.033 16.112 -8.668 1.00 29.57 526 LYS A N 1
ATOM 734 C CA . LYS A 1 96 ? 0.791 15.389 -7.635 1.00 30.03 526 LYS A CA 1
ATOM 735 C C . LYS A 1 96 ? 2.260 15.826 -7.511 1.00 27.30 526 LYS A C 1
ATOM 736 O O . LYS A 1 96 ? 3.116 15.052 -7.069 1.00 28.37 526 LYS A O 1
ATOM 742 N N . LEU A 1 97 ? 2.535 17.084 -7.865 1.00 23.19 527 LEU A N 1
ATOM 743 C CA . LEU A 1 97 ? 3.869 17.664 -7.716 1.00 20.37 527 LEU A CA 1
ATOM 744 C C . LEU A 1 97 ? 3.897 18.663 -6.552 1.00 19.81 527 LEU A C 1
ATOM 745 O O . LEU A 1 97 ? 4.778 19.516 -6.487 1.00 17.37 527 LEU A O 1
ATOM 750 N N . GLY A 1 98 ? 2.944 18.535 -5.628 1.00 18.36 528 GLY A N 1
ATOM 751 C CA . GLY A 1 98 ? 2.751 19.507 -4.549 1.00 17.87 528 GLY A CA 1
ATOM 752 C C . GLY A 1 98 ? 3.296 19.078 -3.198 1.00 1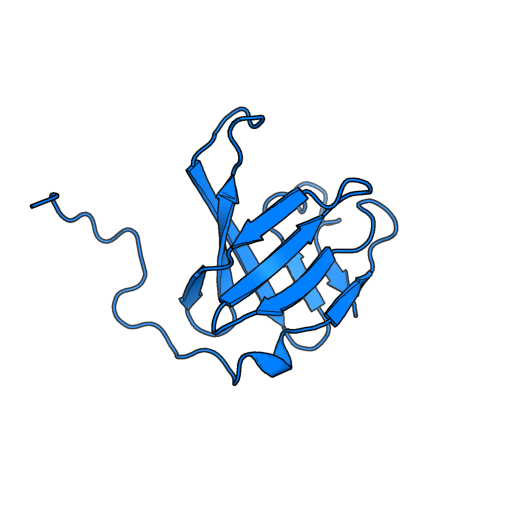6.44 528 GLY A C 1
ATOM 753 O O . GLY A 1 98 ? 2.924 19.644 -2.163 1.00 17.18 528 GLY A O 1
ATOM 754 N N . THR A 1 99 ? 4.170 18.077 -3.194 1.00 15.39 529 THR A N 1
ATOM 755 C CA . THR A 1 99 ? 4.882 17.710 -1.985 1.00 17.34 529 THR A CA 1
ATOM 756 C C . THR A 1 99 ? 6.289 18.291 -2.020 1.00 16.67 529 THR A C 1
ATOM 757 O O . THR A 1 99 ? 7.000 18.203 -3.024 1.00 17.96 529 THR A O 1
ATOM 761 N N . PHE A 1 100 ? 6.659 18.905 -0.903 1.00 15.90 530 PHE A N 1
ATOM 762 C CA . PHE A 1 100 ? 7.933 19.570 -0.736 1.00 14.90 530 PHE A CA 1
ATOM 763 C C . PHE A 1 100 ? 8.629 18.859 0.421 1.00 14.95 530 PHE A C 1
ATOM 764 O O . PHE A 1 100 ? 7.985 18.555 1.429 1.00 15.27 530 PHE A O 1
ATOM 772 N N . THR A 1 101 ? 9.927 18.591 0.280 1.00 13.98 531 THR A N 1
ATOM 773 C CA . THR A 1 101 ? 10.655 17.739 1.235 1.00 16.29 531 THR A CA 1
ATOM 774 C C . THR A 1 101 ? 11.911 18.406 1.787 1.00 16.41 531 THR A C 1
ATOM 775 O O . THR A 1 101 ? 12.782 18.827 1.026 1.00 17.00 531 THR A O 1
ATOM 779 N N . ARG A 1 102 ? 12.014 18.494 3.111 1.00 18.06 532 ARG A N 1
ATOM 780 C CA . ARG A 1 102 ? 13.171 19.145 3.740 1.00 19.83 532 ARG A CA 1
ATOM 781 C C . ARG A 1 102 ? 14.255 18.126 4.045 1.00 23.97 532 ARG A C 1
ATOM 782 O O . ARG A 1 102 ? 14.024 16.922 3.941 1.00 25.75 532 ARG A O 1
#

Foldseek 3Di:
DDDDDCPAPPDAADEDDQVQVADWFQAPPFGIWGWDDDPHWIKTFGDPVRPIFTWADGHYQKTWTFADPPDPHGGDIWIWGDDRQWIATPVPCPVDRRITGD

Nearest PDB structures (foldseek):
  4whi-assembly1_A  TM=1.010E+00  e=8.215E-18  Mycobacterium tuberculosis H37Rv
  8ipy-assembly1_T  TM=2.917E-01  e=2.745E+00  Homo sapiens
  3brn-assembly1_A  TM=3.691E-01  e=5.499E+00  Argas monolakensis

CATH classification: 2.40.128.600